Protein AF-A0A524MPL1-F1 (afdb_monomer_lite)

Sequence (48 aa):
MSVVKIVELIGSSPNSWEEAAGNAVKEAAKTIRSIKGVDVKSFTAKVK

pLDDT: mean 92.32, std 5.43, range [64.19, 96.94]

Foldseek 3Di:
DDDDDDDDWFFDDPPDPVVRVVRRVVVCCVPDPDDDDDDDPDDDDDDD

Structure (mmCIF, N/CA/C/O backbone):
data_AF-A0A524MPL1-F1
#
_entry.id   AF-A0A524MPL1-F1
#
loop_
_atom_site.group_PDB
_atom_site.id
_atom_site.type_symbol
_atom_site.label_atom_id
_atom_site.label_alt_id
_atom_site.label_comp_id
_atom_site.label_asym_id
_atom_site.label_entity_id
_atom_site.label_seq_id
_atom_site.pdbx_PDB_ins_code
_atom_site.Cartn_x
_atom_site.Cartn_y
_atom_site.Cartn_z
_atom_site.occupancy
_atom_site.B_iso_or_equiv
_atom_site.auth_seq_id
_atom_site.auth_comp_id
_atom_site.auth_asym_id
_atom_site.auth_atom_id
_atom_site.pdbx_PDB_model_num
ATOM 1 N N . MET A 1 1 ? -23.686 -5.384 14.646 1.00 64.19 1 MET A N 1
ATOM 2 C CA . MET A 1 1 ? -23.429 -5.374 13.188 1.00 64.19 1 MET A CA 1
ATOM 3 C C . MET A 1 1 ? -22.025 -4.825 12.973 1.00 64.19 1 MET A C 1
ATOM 5 O O . MET A 1 1 ? -21.742 -3.752 13.490 1.00 64.19 1 MET A O 1
ATOM 9 N N . SER A 1 2 ? -21.125 -5.566 12.325 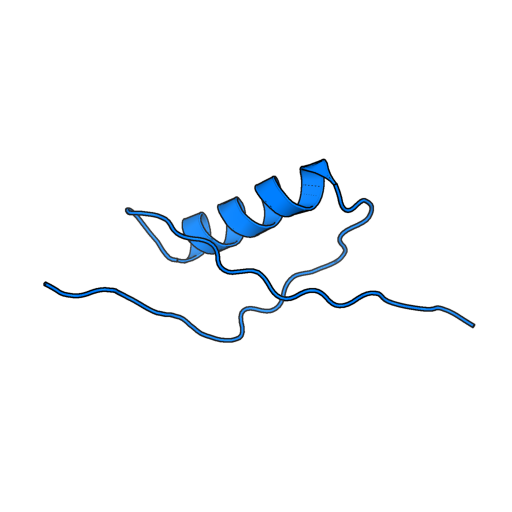1.00 85.62 2 SER A N 1
ATOM 10 C CA . SER A 1 2 ? -19.759 -5.105 12.032 1.00 85.62 2 SER A CA 1
ATOM 11 C C . SER A 1 2 ? -19.753 -4.257 10.761 1.00 85.62 2 SER A C 1
ATOM 13 O O . SER A 1 2 ? -20.240 -4.707 9.727 1.00 85.62 2 SER A O 1
ATOM 15 N N . VAL A 1 3 ? -19.201 -3.047 10.837 1.00 89.56 3 VAL A N 1
ATOM 16 C CA . VAL A 1 3 ? -19.048 -2.133 9.697 1.00 89.56 3 VAL A CA 1
ATOM 17 C C . VAL A 1 3 ? -17.578 -2.113 9.294 1.00 89.56 3 VAL A C 1
ATOM 19 O O . VAL A 1 3 ? -16.706 -1.998 10.154 1.00 89.56 3 VAL A O 1
ATOM 22 N N . VAL A 1 4 ? -17.302 -2.224 7.995 1.00 90.50 4 VAL A N 1
ATOM 23 C CA . VAL A 1 4 ? -15.947 -2.139 7.437 1.00 90.50 4 VAL A CA 1
ATOM 24 C C . VAL A 1 4 ? -15.814 -0.903 6.560 1.00 90.50 4 VAL A C 1
ATOM 26 O O . VAL A 1 4 ? -16.744 -0.527 5.849 1.00 90.50 4 VAL A O 1
ATOM 29 N N . LYS A 1 5 ? -14.644 -0.267 6.614 1.00 90.12 5 LYS A N 1
ATOM 30 C CA . LYS A 1 5 ? -14.289 0.861 5.754 1.00 90.12 5 LYS A CA 1
ATOM 31 C C . LYS A 1 5 ? -13.320 0.367 4.689 1.00 90.12 5 LYS A C 1
ATOM 33 O O . LYS A 1 5 ? -12.226 -0.075 5.024 1.00 90.12 5 LYS A O 1
ATOM 38 N N . ILE A 1 6 ? -13.721 0.475 3.427 1.00 92.31 6 ILE A N 1
ATOM 39 C CA . ILE A 1 6 ? -12.854 0.208 2.278 1.00 92.31 6 ILE A CA 1
ATOM 40 C C . ILE A 1 6 ? -12.364 1.555 1.748 1.00 92.31 6 ILE A C 1
ATOM 42 O O . ILE A 1 6 ? -13.153 2.487 1.591 1.00 92.31 6 ILE A O 1
ATOM 46 N N . VAL A 1 7 ? -11.058 1.667 1.515 1.00 93.50 7 VAL A N 1
ATOM 47 C CA . VAL A 1 7 ? -10.424 2.832 0.887 1.00 93.50 7 VAL A CA 1
ATOM 48 C C . VAL A 1 7 ? -9.528 2.362 -0.247 1.00 93.50 7 VAL A C 1
ATOM 50 O O . VAL A 1 7 ? -8.939 1.286 -0.163 1.00 93.50 7 VAL A O 1
ATOM 53 N N . GLU A 1 8 ? -9.432 3.166 -1.299 1.00 94.00 8 GLU A N 1
ATOM 54 C CA . GLU A 1 8 ? -8.589 2.888 -2.458 1.00 94.00 8 GLU A CA 1
ATOM 55 C C . GLU A 1 8 ? -7.424 3.875 -2.491 1.00 94.00 8 GLU A C 1
ATOM 57 O O . GLU A 1 8 ? -7.602 5.074 -2.273 1.00 94.00 8 GLU A O 1
ATOM 62 N N . LEU A 1 9 ? -6.220 3.348 -2.690 1.00 93.12 9 LEU A N 1
ATOM 63 C CA . LEU A 1 9 ? -4.964 4.082 -2.600 1.00 93.12 9 LEU A CA 1
ATOM 64 C C . LEU A 1 9 ? -4.046 3.629 -3.731 1.00 93.12 9 LEU A C 1
ATOM 66 O O . LEU A 1 9 ? -4.039 2.455 -4.096 1.00 93.12 9 LEU A O 1
ATOM 70 N N . ILE A 1 10 ? -3.238 4.556 -4.241 1.00 94.44 10 ILE A N 1
ATOM 71 C CA . ILE A 1 10 ? -2.221 4.270 -5.252 1.00 94.44 10 ILE A CA 1
ATOM 72 C C . ILE A 1 10 ? -0.856 4.481 -4.610 1.00 94.44 10 ILE A C 1
ATOM 74 O O . ILE A 1 10 ? -0.504 5.594 -4.224 1.00 94.44 10 ILE A O 1
ATOM 78 N N . GLY A 1 11 ? -0.100 3.394 -4.486 1.00 94.25 11 GLY A N 1
ATOM 79 C CA . GLY A 1 11 ? 1.300 3.427 -4.085 1.00 94.25 11 GLY A CA 1
ATOM 80 C C . GLY A 1 11 ? 2.218 3.450 -5.296 1.00 94.25 11 GLY A C 1
ATOM 81 O O . GLY A 1 11 ? 1.877 2.926 -6.357 1.00 94.25 11 GLY A O 1
ATOM 82 N N . SER A 1 12 ? 3.400 4.029 -5.131 1.00 94.75 12 SER A N 1
ATOM 83 C C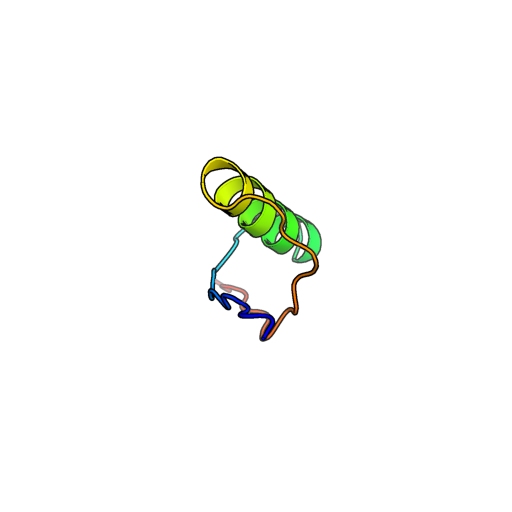A . SER A 1 12 ? 4.445 4.026 -6.149 1.00 94.75 12 SER A CA 1
ATOM 84 C C . SER A 1 12 ? 5.796 3.661 -5.535 1.00 94.75 12 SER A C 1
ATOM 86 O O . SER A 1 12 ? 6.068 3.909 -4.357 1.00 94.75 12 SER A O 1
ATOM 88 N N . SER A 1 13 ? 6.634 3.023 -6.346 1.00 95.25 13 SER A N 1
ATOM 89 C CA . SER A 1 13 ? 8.039 2.758 -6.049 1.00 95.25 13 SER A CA 1
ATOM 90 C C . SER A 1 13 ? 8.822 2.716 -7.368 1.00 95.25 13 SER A C 1
ATOM 92 O O . SER A 1 13 ? 8.269 2.285 -8.385 1.00 95.25 13 SER A O 1
ATOM 94 N N . PRO A 1 14 ? 10.091 3.165 -7.373 1.00 94.38 14 PRO A N 1
ATOM 95 C CA . PRO A 1 14 ? 10.997 2.978 -8.501 1.00 94.38 14 PRO A CA 1
ATOM 96 C C . PRO A 1 14 ? 11.519 1.538 -8.641 1.00 94.38 14 PRO A C 1
ATOM 98 O O . PRO A 1 14 ? 12.044 1.208 -9.700 1.00 94.38 14 PRO A O 1
ATOM 101 N N . ASN A 1 15 ? 11.406 0.695 -7.607 1.00 94.12 15 ASN A N 1
ATOM 102 C CA . ASN A 1 15 ? 12.076 -0.607 -7.568 1.00 94.12 15 ASN A CA 1
ATOM 103 C C . ASN A 1 15 ? 11.134 -1.772 -7.895 1.00 94.12 15 ASN A C 1
ATOM 105 O O . ASN A 1 15 ? 11.467 -2.606 -8.734 1.00 94.12 15 ASN A O 1
ATOM 109 N N . SER A 1 16 ? 9.976 -1.865 -7.230 1.00 95.12 16 SER A N 1
ATOM 110 C CA . SER A 1 16 ? 9.051 -2.988 -7.427 1.00 95.12 16 SER A CA 1
ATOM 111 C C . SER A 1 16 ? 7.606 -2.661 -7.040 1.00 95.12 16 SER A C 1
ATOM 113 O O . SER A 1 16 ? 7.318 -1.679 -6.350 1.00 95.12 16 SER A O 1
ATOM 115 N N . TRP A 1 17 ? 6.672 -3.503 -7.485 1.00 93.81 17 TRP A N 1
ATOM 116 C CA . TRP A 1 17 ? 5.254 -3.356 -7.160 1.00 93.81 17 TRP A CA 1
ATOM 117 C C . TRP A 1 17 ? 4.947 -3.722 -5.700 1.00 93.81 17 TRP A C 1
ATOM 119 O O . TRP A 1 17 ? 4.057 -3.122 -5.099 1.00 93.81 17 TRP A O 1
ATOM 129 N N . GLU A 1 18 ? 5.692 -4.657 -5.104 1.00 93.62 18 GLU A N 1
ATOM 130 C CA . GLU A 1 18 ? 5.573 -5.032 -3.691 1.00 93.62 18 GLU A CA 1
ATOM 131 C C . GLU A 1 18 ? 5.951 -3.858 -2.789 1.00 93.62 18 GLU A C 1
ATOM 133 O O . GLU A 1 18 ? 5.253 -3.564 -1.817 1.00 93.62 18 GLU A O 1
ATOM 138 N N . GLU A 1 19 ? 7.027 -3.142 -3.132 1.00 95.56 19 GLU A N 1
ATOM 139 C CA . GLU A 1 19 ? 7.411 -1.937 -2.403 1.00 95.56 19 GLU A CA 1
ATOM 140 C C . GLU A 1 19 ? 6.368 -0.827 -2.582 1.00 95.56 19 GLU A C 1
ATOM 142 O O . GLU A 1 19 ? 6.008 -0.167 -1.608 1.00 95.56 19 GLU A O 1
ATOM 147 N N . ALA A 1 20 ? 5.822 -0.653 -3.791 1.00 96.12 20 ALA A N 1
ATOM 148 C CA . ALA A 1 20 ? 4.748 0.308 -4.042 1.00 96.12 20 ALA A CA 1
ATOM 149 C C . ALA A 1 20 ? 3.510 0.020 -3.171 1.00 96.12 20 ALA A C 1
ATOM 151 O O . ALA A 1 20 ? 2.986 0.928 -2.520 1.00 96.12 20 ALA A O 1
ATOM 152 N N . ALA A 1 21 ? 3.080 -1.244 -3.094 1.00 94.94 21 ALA A N 1
ATOM 153 C CA . ALA A 1 21 ? 1.991 -1.667 -2.218 1.00 94.94 21 ALA A CA 1
ATOM 154 C C . ALA A 1 21 ? 2.333 -1.418 -0.739 1.00 94.94 21 ALA A C 1
ATOM 156 O O . ALA A 1 21 ? 1.537 -0.828 -0.007 1.00 94.94 21 ALA A O 1
ATOM 157 N N . GLY A 1 22 ? 3.544 -1.781 -0.306 1.00 95.19 22 GLY A N 1
ATOM 158 C CA . GLY A 1 22 ? 4.025 -1.524 1.052 1.00 95.19 22 GLY A CA 1
ATOM 159 C C . GLY A 1 22 ? 4.027 -0.037 1.420 1.00 95.19 22 GLY A C 1
ATOM 160 O O . GLY A 1 22 ? 3.630 0.323 2.529 1.00 95.19 22 GLY A O 1
ATOM 161 N N . ASN A 1 23 ? 4.409 0.840 0.490 1.00 96.31 23 ASN A N 1
ATOM 162 C CA . ASN A 1 23 ? 4.390 2.290 0.677 1.00 96.31 23 ASN A CA 1
ATOM 163 C C . ASN A 1 23 ? 2.964 2.821 0.859 1.00 96.31 23 ASN A C 1
ATOM 165 O O . ASN A 1 23 ? 2.726 3.599 1.783 1.00 96.31 23 ASN A O 1
ATOM 169 N N . ALA A 1 24 ? 2.003 2.354 0.053 1.00 95.69 24 ALA A N 1
ATOM 170 C CA . ALA A 1 24 ? 0.596 2.724 0.217 1.00 95.69 24 ALA A CA 1
ATOM 171 C C . ALA A 1 24 ? 0.058 2.338 1.604 1.00 95.69 24 ALA A C 1
ATOM 173 O O . ALA A 1 24 ? -0.604 3.142 2.260 1.00 95.69 24 ALA A O 1
ATOM 174 N N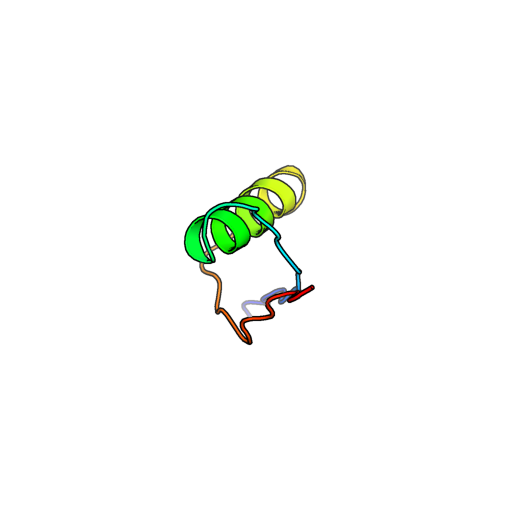 . VAL A 1 25 ? 0.384 1.132 2.083 1.00 95.19 25 VAL A N 1
ATOM 175 C CA . VAL A 1 25 ? -0.037 0.656 3.411 1.00 95.19 25 VAL A CA 1
ATOM 176 C C . VAL A 1 25 ? 0.610 1.464 4.529 1.00 95.19 25 VAL A C 1
ATOM 178 O O . VAL A 1 25 ? -0.077 1.859 5.470 1.00 95.19 25 VAL A O 1
ATOM 181 N N . LYS A 1 26 ? 1.917 1.741 4.430 1.00 95.81 26 LYS A N 1
ATOM 182 C CA . LYS A 1 26 ? 2.641 2.565 5.409 1.00 95.81 26 LYS A CA 1
ATOM 183 C C . LYS A 1 26 ? 2.045 3.965 5.515 1.00 95.81 26 LYS A C 1
ATOM 185 O O . LYS A 1 26 ? 1.874 4.462 6.625 1.00 95.81 26 LYS A O 1
ATOM 190 N N . GLU A 1 27 ? 1.710 4.586 4.386 1.00 96.44 27 GLU A N 1
ATOM 191 C CA . GLU A 1 27 ? 1.101 5.916 4.377 1.00 96.44 27 GLU A CA 1
ATOM 192 C C . GLU A 1 27 ? -0.311 5.886 4.976 1.00 96.44 27 GLU A C 1
ATOM 194 O O . GLU A 1 27 ? -0.637 6.695 5.845 1.00 96.44 27 GLU A O 1
ATOM 199 N N . ALA A 1 28 ? -1.123 4.892 4.600 1.00 95.94 28 ALA A N 1
ATOM 200 C CA . ALA A 1 28 ? -2.455 4.692 5.164 1.00 95.94 28 ALA A CA 1
ATOM 201 C C . ALA A 1 28 ? -2.416 4.490 6.684 1.00 95.94 28 ALA A C 1
ATOM 203 O O . ALA A 1 28 ? -3.224 5.077 7.403 1.00 95.94 28 ALA A O 1
ATOM 204 N N . ALA A 1 29 ? -1.456 3.708 7.185 1.00 96.31 29 ALA A N 1
ATOM 205 C CA . ALA A 1 29 ? -1.322 3.370 8.601 1.00 96.31 29 ALA A CA 1
ATOM 206 C C . ALA A 1 29 ? -1.053 4.585 9.507 1.00 96.31 29 ALA A C 1
ATOM 208 O O . ALA A 1 29 ? -1.313 4.519 10.709 1.00 96.31 29 ALA A O 1
ATOM 209 N N . LYS A 1 30 ? -0.586 5.715 8.954 1.00 96.94 30 LYS A N 1
ATOM 210 C CA . LYS A 1 30 ? -0.420 6.964 9.715 1.00 96.94 30 LYS A CA 1
ATOM 211 C C . LYS A 1 30 ? -1.753 7.547 10.189 1.00 96.94 30 LYS A C 1
ATOM 213 O O . LYS A 1 30 ? -1.787 8.242 11.201 1.00 96.94 30 LYS A O 1
ATOM 218 N N . THR A 1 31 ? -2.845 7.283 9.470 1.00 96.38 31 THR A N 1
ATOM 219 C CA . THR A 1 31 ? -4.166 7.883 9.738 1.00 96.38 31 THR A CA 1
ATOM 220 C C . THR A 1 31 ? -5.258 6.844 9.978 1.00 96.38 31 THR A C 1
ATOM 222 O O . THR A 1 31 ? -6.164 7.066 10.782 1.00 96.38 31 THR A O 1
ATOM 225 N N . ILE A 1 32 ? -5.165 5.684 9.329 1.00 94.38 32 ILE A N 1
ATOM 226 C CA . ILE A 1 32 ? -6.124 4.588 9.420 1.00 94.38 32 ILE A CA 1
ATOM 227 C C . ILE A 1 32 ? -5.551 3.516 10.342 1.00 94.38 32 ILE A C 1
ATOM 229 O O . ILE A 1 32 ? -4.534 2.890 10.054 1.00 94.38 32 ILE A O 1
ATOM 233 N N . ARG A 1 33 ? -6.230 3.289 11.467 1.00 93.44 33 ARG A N 1
ATOM 234 C CA . ARG A 1 33 ? -5.867 2.246 12.433 1.00 93.44 33 ARG A CA 1
ATOM 235 C C . ARG A 1 33 ? -6.532 0.921 12.072 1.00 93.44 33 ARG A C 1
ATOM 237 O O . ARG A 1 33 ? -7.585 0.900 11.440 1.00 93.44 33 ARG A O 1
ATOM 244 N N . SER A 1 34 ? -5.943 -0.178 12.540 1.00 93.12 34 SER A N 1
ATOM 245 C CA . SER A 1 34 ? -6.518 -1.528 12.434 1.00 93.12 34 SER A CA 1
ATOM 246 C C . SER A 1 34 ? -6.734 -2.027 10.996 1.00 93.12 34 SER A C 1
ATOM 248 O O . SER A 1 34 ? -7.720 -2.711 10.726 1.00 93.12 34 SER A O 1
ATOM 250 N N . ILE A 1 35 ? -5.805 -1.727 10.082 1.00 92.81 35 ILE A N 1
ATOM 251 C CA . ILE A 1 35 ? -5.783 -2.311 8.732 1.00 92.81 35 ILE A CA 1
ATOM 252 C C . ILE A 1 35 ? -5.608 -3.834 8.862 1.00 92.81 35 ILE A C 1
ATOM 254 O O . ILE A 1 35 ? -4.673 -4.296 9.514 1.00 92.81 35 ILE A O 1
ATOM 258 N N . LYS A 1 36 ? -6.532 -4.615 8.289 1.00 91.31 36 LYS A N 1
ATOM 259 C CA . LYS A 1 36 ? -6.547 -6.090 8.392 1.00 91.31 36 LYS A CA 1
ATOM 260 C C . LYS A 1 36 ? -6.008 -6.807 7.160 1.00 91.31 36 LYS A C 1
ATOM 262 O O . LYS A 1 36 ? -5.573 -7.945 7.273 1.00 91.31 36 LYS A O 1
ATOM 267 N N . GLY A 1 37 ? -6.044 -6.150 6.010 1.00 90.19 37 GLY A N 1
ATOM 268 C CA . GLY A 1 37 ? -5.629 -6.712 4.736 1.00 90.19 37 GLY A CA 1
ATOM 269 C C . GLY A 1 37 ? -5.711 -5.654 3.649 1.00 90.19 37 GLY A C 1
ATOM 270 O O . GLY A 1 37 ? 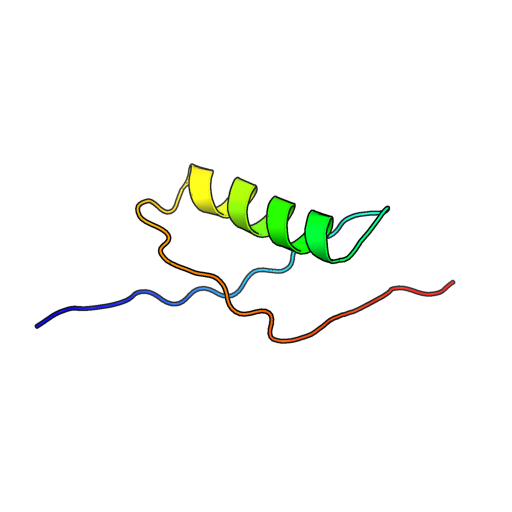-6.314 -4.596 3.853 1.00 90.19 37 GLY A O 1
ATOM 271 N N . VAL A 1 38 ? -5.059 -5.935 2.528 1.00 92.88 38 VAL A N 1
ATOM 272 C CA . VAL A 1 38 ? -5.013 -5.082 1.341 1.00 92.88 38 VAL A CA 1
ATOM 273 C C . VAL A 1 38 ? -5.143 -6.000 0.139 1.00 92.88 38 VAL A C 1
ATOM 275 O O . VAL A 1 38 ? -4.417 -6.987 0.054 1.00 92.88 38 VAL A O 1
ATOM 278 N N . ASP A 1 39 ? -6.022 -5.637 -0.788 1.00 93.06 39 ASP A N 1
ATOM 279 C CA . ASP A 1 39 ? -6.166 -6.317 -2.070 1.00 93.06 39 ASP A CA 1
ATOM 280 C C . ASP A 1 39 ? -5.611 -5.424 -3.176 1.00 93.06 39 ASP A C 1
ATOM 282 O O . ASP A 1 39 ? -5.980 -4.251 -3.300 1.00 93.06 39 ASP A O 1
ATOM 286 N N . VAL A 1 40 ? -4.717 -5.975 -3.995 1.00 91.81 40 VAL A N 1
ATOM 287 C CA . VAL A 1 40 ? -4.157 -5.246 -5.133 1.00 91.81 40 VAL A CA 1
ATOM 288 C C . VAL A 1 40 ? -5.093 -5.391 -6.328 1.00 91.81 40 VAL A C 1
ATOM 290 O O . VAL A 1 40 ? -5.217 -6.473 -6.895 1.00 91.81 40 VAL A O 1
ATOM 293 N N . LYS A 1 41 ? -5.746 -4.293 -6.724 1.00 91.69 41 LYS A N 1
ATOM 294 C CA . LYS A 1 41 ? -6.670 -4.281 -7.872 1.00 91.69 41 LYS A CA 1
ATOM 295 C C . LYS A 1 41 ? -5.967 -4.263 -9.228 1.00 91.69 41 LYS A C 1
ATOM 297 O O . LYS A 1 41 ? -6.441 -4.892 -10.168 1.00 91.69 41 LYS A O 1
ATOM 302 N N . SER A 1 42 ? -4.882 -3.503 -9.359 1.00 92.50 42 SER A N 1
ATOM 303 C CA . SER A 1 42 ? -4.218 -3.291 -10.648 1.00 92.50 42 SER A CA 1
ATOM 304 C C . SER A 1 42 ? -2.766 -2.869 -10.486 1.00 92.50 42 SER A C 1
ATOM 306 O O . SER A 1 42 ? -2.439 -2.104 -9.578 1.00 92.50 42 SER A O 1
ATOM 308 N N . PHE A 1 43 ? -1.927 -3.278 -11.436 1.00 92.88 43 PHE A N 1
ATOM 309 C CA . PHE A 1 43 ? -0.550 -2.815 -11.570 1.00 92.88 43 PHE A CA 1
ATOM 310 C C . PHE A 1 43 ? -0.445 -1.837 -12.735 1.00 92.88 43 PHE A C 1
ATOM 312 O O . PHE A 1 43 ? -0.877 -2.138 -13.844 1.00 92.88 43 PHE A O 1
ATOM 319 N N . THR A 1 44 ? 0.126 -0.661 -12.481 1.00 91.00 44 THR A N 1
ATOM 320 C CA . THR A 1 44 ? 0.389 0.347 -13.514 1.00 91.00 44 THR A CA 1
ATOM 321 C C . THR A 1 44 ? 1.874 0.671 -13.517 1.00 91.00 44 THR A C 1
ATOM 323 O O . THR A 1 44 ? 2.435 1.004 -12.476 1.00 91.00 44 THR A O 1
ATOM 326 N N . ALA A 1 45 ? 2.502 0.595 -14.690 1.00 89.75 45 ALA A N 1
ATOM 327 C CA . ALA A 1 45 ? 3.890 0.983 -14.898 1.00 89.75 45 ALA A CA 1
ATOM 328 C C . ALA A 1 45 ? 3.947 2.128 -15.909 1.00 89.75 45 ALA A C 1
ATOM 330 O O . ALA A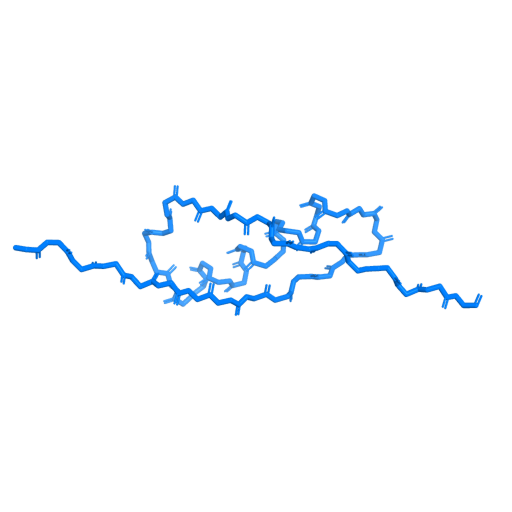 1 45 ? 3.309 2.075 -16.961 1.00 89.75 45 ALA A O 1
ATOM 331 N N . LYS A 1 46 ? 4.715 3.171 -15.593 1.00 88.75 46 LYS A N 1
ATOM 332 C CA . LYS A 1 46 ? 4.973 4.264 -16.529 1.00 88.75 46 LYS A CA 1
ATOM 333 C C . LYS A 1 46 ? 6.233 3.934 -17.323 1.00 88.75 46 LYS A C 1
ATOM 335 O O . LYS A 1 46 ? 7.322 3.914 -16.757 1.00 88.75 46 LYS A O 1
ATOM 340 N N . VAL A 1 47 ? 6.068 3.673 -18.615 1.00 86.81 47 VAL A N 1
ATOM 341 C CA . VAL A 1 47 ? 7.168 3.445 -19.564 1.00 86.81 47 VAL A CA 1
ATOM 342 C C . VAL A 1 47 ? 7.491 4.770 -20.258 1.00 86.81 47 VAL A C 1
ATOM 344 O O . VAL A 1 47 ? 6.595 5.601 -20.436 1.00 86.81 47 VAL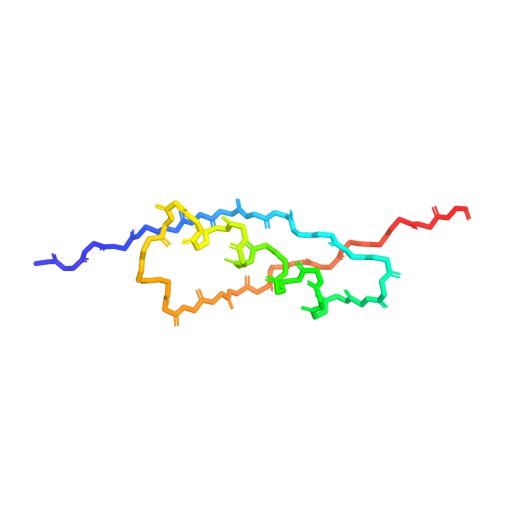 A O 1
ATOM 347 N N . LYS A 1 48 ? 8.767 5.001 -20.570 1.00 75.56 48 LYS A N 1
ATOM 348 C CA . LYS A 1 48 ? 9.240 6.205 -21.258 1.00 75.56 48 LYS A CA 1
ATOM 349 C C . LYS A 1 48 ? 9.437 5.936 -22.742 1.00 75.56 48 LYS A C 1
ATOM 351 O O . LYS A 1 48 ? 9.878 4.810 -23.056 1.00 75.56 48 LYS A O 1
#

Radius of gyration: 12.52 Å; chains: 1; bounding box: 36×15×34 Å

Secondary structure (DSSP, 8-state):
-------------SS-HHHHHHHHHHHHHTT-----------------